Protein AF-A0A2N6CMP0-F1 (afdb_monomer_lite)

Radius of gyration: 29.11 Å; chains: 1; bounding box: 75×62×79 Å

Foldseek 3Di:
DDDDDDDDDDDDDDDDDDPPPVVVVVVVVVVVVQKFKKKKWFAFDDDDDPVLVVLQVVLCVVQVVFWPDWDFDPWDWDQDPVGIDTDDRGRGDTGMITIGIDRDPVRVVVSLVSRPGDNGIDMDTDDDDDD

Secondary structure (DSSP, 8-state):
----------PPPPP---SSSHHHHHHHHHHTTSPEEEEEEEE---PPPHHHHHHHHHHHHHTGGGEEEEEE-S-EEEEETTEEEEE-SSTTSEEEEEEEEESSHHHHHHHHTTS--SSEEEEEEPPPP--

Sequence (131 aa):
MAGAGQHKFKCAPRPQGQRGEVRRFTAIRQRDNDMKKYLLLHYGFEKPTPEIMEAWGAWFESVADKTVDQGGFSGGREISNSGTRELPWDLDCITGYNVIEAEDFDAAEKIASTNPFISSIRIYELRAAQD

pLDDT: mean 82.15, std 21.74, range [35.41, 98.31]

Structure (mmCIF, N/CA/C/O backbone):
data_AF-A0A2N6CMP0-F1
#
_entry.id   AF-A0A2N6CMP0-F1
#
loop_
_atom_site.group_PDB
_atom_site.id
_atom_site.type_symbol
_atom_site.label_atom_id
_atom_site.label_alt_id
_atom_site.label_comp_id
_atom_site.label_asym_id
_atom_site.label_entity_id
_atom_site.label_seq_id
_atom_site.pdbx_PDB_ins_code
_atom_site.Cartn_x
_atom_site.Cartn_y
_atom_site.Cartn_z
_atom_site.occupancy
_atom_site.B_iso_or_equiv
_atom_site.auth_seq_id
_atom_site.auth_comp_id
_atom_site.auth_asym_id
_atom_site.auth_atom_id
_atom_site.pdbx_PDB_model_num
ATOM 1 N N . MET A 1 1 ? -58.437 -44.883 -60.511 1.00 36.91 1 MET A N 1
ATOM 2 C CA . MET A 1 1 ? -57.332 -45.712 -61.037 1.00 36.91 1 MET A CA 1
ATOM 3 C C . MET A 1 1 ? -56.049 -45.284 -60.338 1.00 36.91 1 MET A C 1
ATOM 5 O O . MET A 1 1 ? -55.695 -44.133 -60.518 1.00 36.91 1 MET A O 1
ATOM 9 N N . ALA A 1 2 ? -55.448 -46.197 -59.557 1.00 38.50 2 ALA A N 1
ATOM 10 C CA . ALA A 1 2 ? -54.054 -46.255 -59.063 1.00 38.50 2 ALA A CA 1
ATOM 11 C C . ALA A 1 2 ? -53.457 -45.025 -58.327 1.00 38.50 2 ALA A C 1
ATOM 13 O O . ALA A 1 2 ? -53.565 -43.902 -58.781 1.00 38.50 2 ALA A O 1
ATOM 14 N N . GLY A 1 3 ? -52.746 -45.136 -57.207 1.00 35.41 3 GLY A N 1
ATOM 15 C CA . GLY A 1 3 ? -52.223 -46.285 -56.479 1.00 35.41 3 GLY A CA 1
ATOM 16 C C . GLY A 1 3 ? -51.473 -45.782 -55.237 1.00 35.41 3 GLY A C 1
ATOM 17 O O . GLY A 1 3 ? -50.945 -44.672 -55.220 1.00 35.41 3 GLY A O 1
ATOM 18 N N . ALA A 1 4 ? -51.490 -46.590 -54.181 1.00 41.50 4 ALA A N 1
ATOM 19 C CA . ALA A 1 4 ? -50.836 -46.327 -52.907 1.00 41.50 4 ALA A CA 1
ATOM 20 C C . ALA A 1 4 ? -49.301 -46.337 -53.028 1.00 41.50 4 ALA A C 1
ATOM 22 O O . ALA A 1 4 ? -48.736 -47.209 -53.684 1.00 41.50 4 ALA A O 1
ATOM 23 N N . GLY A 1 5 ? -48.633 -45.425 -52.317 1.00 39.81 5 GLY A N 1
ATOM 24 C CA . GLY A 1 5 ? -47.187 -45.446 -52.093 1.00 39.81 5 GLY A CA 1
ATOM 25 C C . GLY A 1 5 ? -46.888 -45.373 -50.600 1.00 39.81 5 GLY A C 1
ATOM 26 O O . GLY A 1 5 ? -46.914 -44.301 -50.006 1.00 39.81 5 GLY A O 1
ATOM 27 N N . GLN A 1 6 ? -46.639 -46.526 -49.981 1.00 45.78 6 GLN A N 1
ATOM 28 C CA . GLN A 1 6 ? -46.152 -46.635 -48.608 1.00 45.78 6 GLN A CA 1
ATOM 29 C C . GLN A 1 6 ? -44.655 -46.302 -48.581 1.00 45.78 6 GLN A C 1
ATOM 31 O O . GLN A 1 6 ? -43.878 -46.942 -49.289 1.00 45.78 6 GLN A O 1
ATOM 36 N N . HIS A 1 7 ? -44.222 -45.372 -47.730 1.00 39.75 7 HIS A N 1
ATOM 37 C CA . HIS A 1 7 ? -42.811 -45.229 -47.362 1.00 39.75 7 HIS A CA 1
ATOM 38 C C . HIS A 1 7 ? -42.672 -45.300 -45.845 1.00 39.75 7 HIS A C 1
ATOM 40 O O . HIS A 1 7 ? -43.107 -44.413 -45.114 1.00 39.75 7 HIS A O 1
ATOM 46 N N . LYS A 1 8 ? -42.080 -46.402 -45.377 1.00 47.56 8 LYS A N 1
ATOM 47 C CA . LYS A 1 8 ? -41.647 -46.574 -43.995 1.00 47.56 8 LYS A CA 1
ATOM 48 C C . LYS A 1 8 ? -40.120 -46.441 -43.889 1.00 47.56 8 LYS A C 1
ATOM 50 O O . LYS A 1 8 ? -39.398 -46.984 -44.720 1.00 47.56 8 LYS A O 1
ATOM 55 N N . PHE A 1 9 ? -39.711 -45.876 -42.747 1.00 38.47 9 PHE A N 1
ATOM 56 C CA . PHE A 1 9 ? -38.405 -45.941 -42.064 1.00 38.47 9 PHE A CA 1
ATOM 57 C C . PHE A 1 9 ? -37.277 -45.072 -42.663 1.00 38.47 9 PHE A C 1
ATOM 59 O O . PHE A 1 9 ? -37.124 -44.987 -43.868 1.00 38.47 9 PHE A O 1
ATOM 66 N N . LYS A 1 10 ? -36.415 -44.411 -41.879 1.00 43.78 10 LYS A N 1
ATOM 67 C CA . LYS A 1 10 ? -35.787 -44.837 -40.615 1.00 43.78 10 LYS A CA 1
ATOM 68 C C . LYS A 1 10 ? -35.477 -43.637 -39.703 1.00 43.78 10 LYS A C 1
ATOM 70 O O . LYS A 1 10 ? -35.007 -42.606 -40.170 1.00 43.78 10 LYS A O 1
ATOM 75 N N . CYS A 1 11 ? -35.668 -43.813 -38.394 1.00 38.47 11 CYS A N 1
ATOM 76 C CA . CYS A 1 11 ? -35.084 -42.949 -37.367 1.00 38.47 11 CYS A CA 1
ATOM 77 C C . CYS A 1 11 ? -33.553 -43.097 -37.420 1.00 38.47 11 CYS A C 1
ATOM 79 O O . CYS A 1 11 ? -33.047 -44.212 -37.280 1.00 38.47 11 CYS A O 1
ATOM 81 N N . ALA A 1 12 ? -32.820 -42.006 -37.636 1.00 46.47 12 ALA A N 1
ATOM 82 C CA . ALA A 1 12 ? -31.365 -42.009 -37.520 1.00 46.47 12 ALA A CA 1
ATOM 83 C C . ALA A 1 12 ? -30.951 -42.076 -36.033 1.00 46.47 12 ALA A C 1
ATOM 85 O O . ALA A 1 12 ? -31.610 -41.450 -35.195 1.00 46.47 12 ALA A O 1
ATOM 86 N N . PRO A 1 13 ? -29.883 -42.808 -35.666 1.00 50.53 13 PRO A N 1
ATOM 87 C CA . PRO A 1 13 ? -29.348 -42.760 -34.312 1.00 50.53 13 PRO A CA 1
ATOM 88 C C . PRO A 1 13 ? -28.715 -41.386 -34.036 1.00 50.53 13 PRO A C 1
ATOM 90 O O . PRO A 1 13 ? -28.086 -40.790 -34.910 1.00 50.53 13 PRO A O 1
ATOM 93 N N . ARG A 1 14 ? -28.887 -40.882 -32.806 1.00 48.12 14 ARG A N 1
ATOM 94 C CA . ARG A 1 14 ? -28.255 -39.636 -32.340 1.00 48.12 14 ARG A CA 1
ATOM 95 C C . ARG A 1 14 ? -26.725 -39.747 -32.429 1.00 48.12 14 ARG A C 1
ATOM 97 O O . ARG A 1 14 ? -26.195 -40.785 -32.028 1.00 48.12 14 ARG A O 1
ATOM 104 N N . PRO A 1 15 ? -26.004 -38.695 -32.864 1.00 44.88 15 PRO A N 1
ATOM 105 C CA . PRO A 1 15 ? -24.550 -38.700 -32.838 1.00 44.88 15 PRO A CA 1
ATOM 106 C C . PRO A 1 15 ? -24.068 -38.750 -31.388 1.00 44.88 15 PRO A C 1
ATOM 108 O O . PRO A 1 15 ? -24.350 -37.866 -30.578 1.00 44.88 15 PRO A O 1
ATOM 111 N N . GLN A 1 16 ? -23.340 -39.807 -31.062 1.00 55.62 16 GLN A N 1
ATOM 112 C CA . GLN A 1 16 ? -22.654 -39.967 -29.794 1.00 55.62 16 GLN A CA 1
ATOM 113 C C . GLN A 1 16 ? -21.264 -39.353 -29.942 1.00 55.62 16 GLN A C 1
ATOM 115 O O . GLN A 1 16 ? -20.363 -39.990 -30.476 1.00 55.62 16 GLN A O 1
ATOM 120 N N . GLY A 1 17 ? -21.086 -38.099 -29.518 1.00 53.78 17 GLY A N 1
ATOM 121 C CA . GLY A 1 17 ? -19.777 -37.470 -29.689 1.00 53.78 17 GLY A CA 1
ATOM 122 C C . GLY A 1 17 ? -19.663 -36.005 -29.305 1.00 53.78 17 GLY A C 1
ATOM 123 O O . GLY A 1 17 ? -19.280 -35.211 -30.145 1.00 53.78 17 GLY A O 1
ATOM 124 N N . GLN A 1 18 ? -19.907 -35.649 -28.042 1.00 53.75 18 GLN A N 1
ATOM 125 C CA . GLN A 1 18 ? -19.344 -34.428 -27.446 1.00 53.75 18 GLN A CA 1
ATOM 126 C C . GLN A 1 18 ? -19.002 -34.701 -25.979 1.00 53.75 18 GLN A C 1
ATOM 128 O O . GLN A 1 18 ? -19.773 -34.421 -25.069 1.00 53.75 18 GLN A O 1
ATOM 133 N N . ARG A 1 19 ? -17.853 -35.340 -25.733 1.00 51.19 19 ARG A N 1
ATOM 134 C CA . ARG A 1 19 ? -17.335 -35.562 -24.366 1.00 51.19 19 ARG A CA 1
ATOM 135 C C . ARG A 1 19 ? -15.916 -35.018 -24.150 1.00 51.19 19 ARG A C 1
ATOM 137 O O . ARG A 1 19 ? -15.347 -35.226 -23.085 1.00 51.19 19 ARG A O 1
ATOM 144 N N . GLY A 1 20 ? -15.361 -34.316 -25.144 1.00 49.75 20 GLY A N 1
ATOM 145 C CA . GLY A 1 20 ? -14.014 -33.731 -25.096 1.00 49.75 20 GLY A CA 1
ATOM 146 C C . GLY A 1 20 ? -13.971 -32.205 -24.965 1.00 49.75 20 GLY A C 1
ATOM 147 O O . GLY A 1 20 ? -13.013 -31.672 -24.417 1.00 49.75 20 GLY A O 1
ATOM 148 N N . GLU A 1 21 ? -15.004 -31.492 -25.415 1.00 47.84 21 GLU A N 1
ATOM 149 C CA . GLU A 1 21 ? -14.960 -30.026 -25.543 1.00 47.84 21 GLU A CA 1
ATOM 150 C C . GLU A 1 21 ? -15.317 -29.296 -24.238 1.00 47.84 21 GLU A C 1
ATOM 152 O O . GLU A 1 21 ? -14.735 -28.263 -23.912 1.00 47.84 21 GLU A O 1
ATOM 157 N N . VAL A 1 22 ? -16.171 -29.908 -23.409 1.00 50.25 22 VAL A N 1
ATOM 158 C CA . VAL A 1 22 ? -16.574 -29.358 -22.104 1.00 50.25 22 VAL A CA 1
ATOM 159 C C . VAL A 1 22 ? -15.374 -29.215 -21.162 1.00 50.25 22 VAL A C 1
ATOM 161 O O . VAL A 1 22 ? -15.249 -28.195 -20.495 1.00 50.25 22 VAL A O 1
ATOM 164 N N . ARG A 1 23 ? -14.444 -30.184 -21.170 1.00 50.69 23 ARG A N 1
ATOM 165 C CA . ARG A 1 23 ? -13.250 -30.186 -20.301 1.00 50.69 23 ARG A CA 1
ATOM 166 C C . ARG A 1 23 ? -12.262 -29.065 -20.625 1.00 50.69 23 ARG A C 1
ATOM 168 O O . ARG A 1 23 ? -11.519 -28.636 -19.749 1.00 50.69 23 ARG A O 1
ATOM 175 N N . ARG A 1 24 ? -12.246 -28.591 -21.875 1.00 48.19 24 ARG A N 1
ATOM 176 C CA . ARG A 1 24 ? -11.331 -27.530 -22.311 1.00 48.19 24 ARG A CA 1
ATOM 177 C C . ARG A 1 24 ? -11.836 -26.152 -21.885 1.00 48.19 24 ARG A C 1
ATOM 179 O O . ARG A 1 24 ? -11.037 -25.330 -21.459 1.00 48.19 24 ARG A O 1
ATOM 186 N N . PHE A 1 25 ? -13.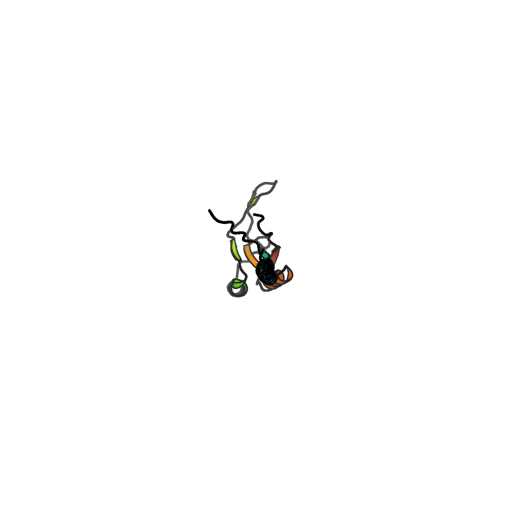152 -25.935 -21.907 1.00 47.25 25 PHE A N 1
ATOM 187 C CA . PHE A 1 25 ? -13.763 -24.691 -21.430 1.00 47.25 25 PHE A CA 1
ATOM 188 C C . PHE A 1 25 ? -13.727 -24.537 -19.905 1.00 47.25 25 PHE A C 1
ATOM 190 O O . PHE A 1 25 ? -13.549 -23.419 -19.425 1.00 47.25 25 PHE A O 1
ATOM 197 N N . THR A 1 26 ? -13.846 -25.628 -19.136 1.00 46.56 26 THR A N 1
ATOM 198 C CA . THR A 1 26 ? -13.737 -25.557 -17.665 1.00 46.56 26 THR A CA 1
ATOM 199 C C . THR A 1 26 ? -12.323 -25.176 -17.231 1.00 46.56 26 THR A C 1
ATOM 201 O O . THR A 1 26 ? -12.167 -24.262 -16.438 1.00 46.56 26 THR A O 1
ATOM 204 N N . ALA A 1 27 ? -11.288 -25.782 -17.823 1.00 48.94 27 ALA A N 1
ATOM 205 C CA . ALA A 1 27 ? -9.889 -25.502 -17.478 1.00 48.94 27 ALA A CA 1
ATOM 206 C C . ALA A 1 27 ? -9.386 -24.110 -17.916 1.00 48.94 27 ALA A C 1
ATOM 208 O O . ALA A 1 27 ? -8.407 -23.606 -17.371 1.00 48.94 27 ALA A O 1
ATOM 209 N N . ILE A 1 28 ? -10.018 -23.483 -18.916 1.00 52.38 28 ILE A N 1
ATOM 210 C CA . ILE A 1 28 ? -9.714 -22.091 -19.288 1.00 52.38 28 ILE A CA 1
ATOM 211 C C . ILE A 1 28 ? -10.376 -21.132 -18.292 1.00 52.38 28 ILE A C 1
ATOM 213 O O . ILE A 1 28 ? -9.701 -20.245 -17.795 1.00 52.38 28 ILE A O 1
ATOM 217 N N . ARG A 1 29 ? -11.637 -21.378 -17.904 1.00 47.25 29 ARG A N 1
ATOM 218 C CA . ARG A 1 29 ? -12.304 -20.603 -16.842 1.00 47.25 29 ARG A CA 1
ATOM 219 C C . ARG A 1 29 ? -11.697 -20.791 -15.450 1.00 47.25 29 ARG A C 1
ATOM 221 O O . ARG A 1 29 ? -11.853 -19.909 -14.621 1.00 47.25 29 ARG A O 1
ATOM 228 N N . GLN A 1 30 ? -11.050 -21.925 -15.181 1.00 47.69 30 GLN A N 1
ATOM 229 C CA . GLN A 1 30 ? -10.386 -22.174 -13.900 1.00 47.69 30 GLN A CA 1
ATOM 230 C C . GLN A 1 30 ? -9.158 -21.266 -13.720 1.00 47.69 30 GLN A C 1
ATOM 232 O O . GLN A 1 30 ? -8.974 -20.717 -12.647 1.00 47.69 30 GLN A O 1
ATOM 237 N N . ARG A 1 31 ? -8.377 -21.046 -14.790 1.00 47.62 31 ARG A N 1
ATOM 238 C CA . ARG A 1 31 ? -7.139 -20.247 -14.747 1.00 47.62 31 ARG A CA 1
ATOM 239 C C . ARG A 1 31 ? -7.372 -18.757 -14.492 1.00 47.62 31 ARG A C 1
ATOM 241 O O . ARG A 1 31 ? -6.558 -18.137 -13.825 1.00 47.62 31 ARG A O 1
ATOM 248 N N . ASP A 1 32 ? -8.492 -18.210 -14.958 1.00 51.19 32 ASP A N 1
ATOM 249 C CA . ASP A 1 32 ? -8.871 -16.816 -14.674 1.00 51.19 32 ASP A CA 1
ATOM 250 C C . ASP A 1 32 ? -9.468 -16.646 -13.261 1.00 51.19 32 ASP A C 1
ATOM 252 O O . ASP A 1 32 ? -9.695 -15.527 -12.815 1.00 51.19 32 ASP A O 1
ATOM 256 N N . ASN A 1 33 ? -9.732 -17.752 -12.554 1.00 56.91 33 ASN A N 1
ATOM 257 C CA . ASN A 1 33 ? -10.322 -17.773 -11.215 1.00 56.91 33 ASN A CA 1
ATOM 258 C C . ASN A 1 33 ? -9.298 -18.122 -10.113 1.00 56.91 33 ASN A C 1
ATOM 260 O O . ASN A 1 33 ? -9.676 -18.191 -8.945 1.00 56.91 33 ASN A O 1
ATOM 264 N N . ASP A 1 34 ? -8.032 -18.354 -10.483 1.00 72.75 34 ASP A N 1
ATOM 265 C CA . ASP A 1 34 ? -6.937 -18.659 -9.550 1.00 72.75 34 ASP A CA 1
ATOM 266 C C . ASP A 1 34 ? -6.185 -17.392 -9.095 1.00 72.75 34 ASP A C 1
ATOM 268 O O . ASP A 1 34 ? -5.563 -17.399 -8.038 1.00 72.75 34 ASP A O 1
ATOM 272 N N . MET A 1 35 ? -6.269 -16.284 -9.846 1.00 89.44 35 MET A N 1
ATOM 273 C CA . MET A 1 35 ? -5.648 -15.012 -9.461 1.00 89.44 35 MET A CA 1
ATOM 274 C C . MET A 1 35 ? -6.619 -14.162 -8.646 1.00 89.44 35 MET A C 1
ATOM 276 O O . MET A 1 35 ? -7.676 -13.738 -9.118 1.00 89.44 35 MET A O 1
ATOM 280 N N . LYS A 1 36 ? -6.238 -13.889 -7.405 1.00 94.19 36 LYS A N 1
ATOM 281 C CA . LYS A 1 36 ? -6.976 -13.044 -6.472 1.00 94.19 36 LYS A CA 1
ATOM 282 C C . LYS A 1 36 ? -6.385 -11.646 -6.449 1.00 94.19 36 LYS A C 1
ATOM 284 O O . LYS A 1 36 ? -5.205 -11.449 -6.730 1.00 94.19 36 LYS A O 1
ATOM 289 N N . LYS A 1 37 ? -7.203 -10.668 -6.062 1.00 96.44 37 LYS A N 1
ATOM 290 C CA . LYS A 1 37 ? -6.759 -9.282 -5.899 1.00 96.44 37 LYS A CA 1
ATOM 291 C C . LYS A 1 37 ? -6.427 -9.002 -4.445 1.00 96.44 37 LYS A C 1
ATOM 293 O O . LYS A 1 37 ? -7.236 -9.284 -3.563 1.00 96.44 37 LYS A O 1
ATOM 298 N N . TYR A 1 38 ? -5.276 -8.393 -4.210 1.00 97.81 38 TYR A N 1
ATOM 299 C CA . TYR A 1 38 ? -4.814 -7.993 -2.889 1.00 97.81 38 TYR A CA 1
ATOM 300 C C . TYR A 1 38 ? -4.538 -6.497 -2.854 1.00 97.81 38 TYR A C 1
ATOM 302 O O . TYR A 1 38 ? -3.900 -5.955 -3.751 1.00 97.81 38 TYR A O 1
ATOM 310 N N . LEU A 1 39 ? -5.012 -5.833 -1.805 1.00 98.25 39 LEU A N 1
ATOM 311 C CA . LEU A 1 39 ? -4.695 -4.449 -1.493 1.00 98.25 39 LEU A CA 1
ATOM 312 C C . LEU A 1 39 ? -3.488 -4.408 -0.558 1.00 98.25 39 LEU A C 1
ATOM 314 O O . LEU A 1 39 ? -3.548 -4.909 0.564 1.00 98.25 39 LEU A O 1
ATOM 318 N N . LEU A 1 40 ? -2.428 -3.764 -1.021 1.00 98.31 40 LEU A N 1
ATOM 319 C CA . LEU A 1 40 ? -1.248 -3.385 -0.262 1.00 98.31 40 LEU A CA 1
ATOM 320 C C . LEU A 1 40 ? -1.448 -1.938 0.191 1.00 98.31 40 LEU A C 1
ATOM 322 O O . LEU A 1 40 ? -1.483 -1.036 -0.642 1.00 98.31 40 LEU A O 1
ATOM 326 N N . LEU A 1 41 ? -1.609 -1.713 1.493 1.00 98.06 41 LEU A N 1
ATOM 327 C CA . LEU A 1 41 ? -1.668 -0.375 2.081 1.00 98.06 41 LEU A CA 1
ATOM 328 C C . LEU A 1 41 ? -0.315 -0.012 2.677 1.00 98.06 41 LEU A C 1
ATOM 330 O O . LEU A 1 41 ? 0.170 -0.700 3.579 1.00 98.06 41 LEU A O 1
ATOM 334 N N . HIS A 1 42 ? 0.247 1.096 2.205 1.00 96.69 42 HIS A N 1
ATOM 335 C CA . HIS A 1 42 ? 1.536 1.607 2.660 1.00 96.69 42 HIS A CA 1
ATOM 336 C C . HIS A 1 42 ? 1.348 2.417 3.934 1.00 96.69 42 HIS A C 1
ATOM 338 O O . HIS A 1 42 ? 0.616 3.409 3.936 1.00 96.69 42 HIS A O 1
ATOM 344 N N . TYR A 1 43 ? 1.975 1.967 5.019 1.00 96.69 43 TYR A N 1
ATOM 345 C CA . TYR A 1 43 ? 1.805 2.539 6.348 1.00 96.69 43 TYR A CA 1
ATOM 346 C C . TYR A 1 43 ? 3.107 3.154 6.860 1.00 96.69 43 TYR A C 1
ATOM 348 O O . TYR A 1 43 ? 4.171 2.525 6.827 1.00 96.69 43 TYR A O 1
ATOM 356 N N . GLY A 1 44 ? 2.972 4.367 7.382 1.00 94.75 44 GLY A N 1
ATOM 357 C CA . GLY A 1 44 ? 4.045 5.194 7.899 1.00 94.75 44 GLY A CA 1
ATOM 358 C C . GLY A 1 44 ? 4.625 6.136 6.855 1.00 94.75 44 GLY A C 1
ATOM 359 O O . GLY A 1 44 ? 4.813 5.783 5.687 1.00 94.75 44 GLY A O 1
ATOM 360 N N . PHE A 1 45 ? 4.924 7.351 7.302 1.00 94.31 45 PHE A N 1
ATOM 361 C CA . PHE A 1 45 ? 5.564 8.376 6.499 1.00 94.31 45 PHE A CA 1
ATOM 362 C C . PHE A 1 45 ? 6.798 8.928 7.196 1.00 94.31 45 PHE A C 1
ATOM 364 O O . PHE A 1 45 ? 6.748 9.415 8.324 1.00 94.31 45 PHE A O 1
ATOM 371 N N . GLU A 1 46 ? 7.887 8.937 6.442 1.00 91.81 46 GLU A N 1
ATOM 372 C CA . GLU A 1 46 ? 9.050 9.772 6.682 1.00 91.81 46 GLU A CA 1
ATOM 373 C C . GLU A 1 46 ? 9.357 10.518 5.388 1.00 91.81 46 GLU A C 1
ATOM 375 O O . GLU A 1 46 ? 9.037 10.049 4.293 1.00 91.81 46 GLU A O 1
ATOM 380 N N . LYS A 1 47 ? 9.972 11.699 5.499 1.00 89.94 47 LYS A N 1
ATOM 381 C CA . LYS A 1 47 ? 10.358 12.468 4.315 1.00 89.94 47 LYS A CA 1
ATOM 382 C C . LYS A 1 47 ? 11.328 11.622 3.470 1.00 89.94 47 LYS A C 1
ATOM 384 O O . LYS A 1 47 ? 12.429 11.356 3.953 1.00 89.94 47 LYS A O 1
ATOM 389 N N . PRO A 1 48 ? 10.977 11.253 2.223 1.00 86.06 48 PRO A N 1
ATOM 390 C CA . PRO A 1 48 ? 11.815 10.366 1.426 1.00 86.06 48 PRO A CA 1
ATOM 391 C C . PRO A 1 48 ? 13.173 11.001 1.119 1.00 86.06 48 PRO A C 1
ATOM 393 O O . PRO A 1 48 ? 13.248 12.181 0.753 1.00 86.06 48 PRO A O 1
ATOM 396 N N . THR A 1 49 ? 14.240 10.212 1.228 1.00 93.50 49 THR A N 1
ATOM 397 C CA . THR A 1 49 ? 15.540 10.549 0.635 1.00 93.50 49 THR A CA 1
ATOM 398 C C . THR A 1 49 ? 15.558 10.137 -0.845 1.00 93.50 49 THR A C 1
ATOM 400 O O . THR A 1 49 ? 14.710 9.343 -1.266 1.00 93.50 49 THR A O 1
ATOM 403 N N . PRO A 1 50 ? 16.493 10.652 -1.664 1.00 94.62 50 PRO A N 1
ATOM 404 C CA . PRO A 1 50 ? 16.647 10.208 -3.050 1.00 94.62 50 PRO A CA 1
ATOM 405 C C . PRO A 1 50 ? 16.806 8.690 -3.195 1.00 94.62 50 PRO A C 1
ATOM 407 O O . PRO A 1 50 ? 16.194 8.105 -4.081 1.00 94.62 50 PRO A O 1
ATOM 410 N N . GLU A 1 51 ? 17.544 8.049 -2.289 1.00 94.25 51 GLU A N 1
ATOM 411 C CA . GLU A 1 51 ? 17.773 6.600 -2.294 1.00 94.25 51 GLU A CA 1
ATOM 412 C C . GLU A 1 51 ? 16.478 5.821 -2.030 1.00 94.25 51 GLU A C 1
ATOM 414 O O . GLU A 1 51 ? 16.211 4.814 -2.683 1.00 94.25 51 GLU A O 1
ATOM 419 N N . ILE A 1 52 ? 15.639 6.308 -1.107 1.00 91.25 52 ILE A N 1
ATOM 420 C CA . ILE A 1 52 ? 14.317 5.722 -0.854 1.00 91.25 52 ILE A CA 1
ATOM 421 C C . ILE A 1 52 ? 13.453 5.864 -2.111 1.00 91.25 52 ILE A C 1
ATOM 423 O O . ILE A 1 52 ? 12.859 4.885 -2.552 1.00 91.25 52 ILE A O 1
ATOM 427 N N . MET A 1 53 ? 13.413 7.048 -2.730 1.00 91.56 53 MET A N 1
ATOM 428 C CA . MET A 1 53 ? 12.626 7.260 -3.953 1.00 91.56 53 MET A CA 1
ATOM 429 C C . MET A 1 53 ? 13.076 6.359 -5.111 1.00 91.56 53 MET A C 1
ATOM 431 O O . MET A 1 53 ? 12.230 5.849 -5.841 1.00 91.56 53 MET A O 1
ATOM 435 N N . GLU A 1 54 ? 14.383 6.137 -5.264 1.00 95.69 54 GLU A N 1
ATOM 436 C CA . GLU A 1 54 ? 14.934 5.226 -6.272 1.00 95.69 54 GLU A CA 1
ATOM 437 C C . GLU A 1 54 ? 14.527 3.773 -6.003 1.00 95.69 54 GLU A C 1
ATOM 439 O O . GLU A 1 54 ? 14.019 3.103 -6.903 1.00 95.69 54 GLU A O 1
ATOM 444 N N . ALA A 1 55 ? 14.672 3.301 -4.760 1.00 95.56 55 ALA A N 1
ATOM 445 C CA . ALA A 1 55 ? 14.259 1.953 -4.374 1.00 95.56 55 ALA A CA 1
ATOM 446 C C . ALA A 1 55 ? 12.755 1.730 -4.608 1.00 95.56 55 ALA A C 1
ATOM 448 O O . ALA A 1 55 ? 12.348 0.672 -5.091 1.00 95.56 55 ALA A O 1
ATOM 449 N N . TRP A 1 56 ? 11.928 2.736 -4.308 1.00 94.25 56 TRP A N 1
ATOM 450 C CA . TRP A 1 56 ? 10.495 2.714 -4.598 1.00 94.25 56 TRP A CA 1
ATOM 451 C C . TRP A 1 56 ? 10.213 2.641 -6.098 1.00 94.25 56 TRP A C 1
ATOM 453 O O . TRP A 1 56 ? 9.399 1.821 -6.519 1.00 94.25 56 TRP A O 1
ATOM 463 N N . GLY A 1 57 ? 10.903 3.451 -6.906 1.00 94.38 57 GLY A N 1
ATOM 464 C CA . GLY A 1 57 ? 10.799 3.415 -8.367 1.00 94.38 57 GLY A CA 1
ATOM 465 C C . GLY A 1 57 ? 11.116 2.031 -8.935 1.00 94.38 57 GLY A C 1
ATOM 466 O O . GLY A 1 57 ? 10.302 1.461 -9.660 1.00 94.38 57 GLY A O 1
ATOM 467 N N . ALA A 1 58 ? 12.243 1.448 -8.521 1.00 97.00 58 ALA A N 1
ATOM 468 C CA . ALA A 1 58 ? 12.644 0.103 -8.928 1.00 97.00 58 ALA A CA 1
ATOM 469 C C . ALA A 1 58 ? 11.632 -0.968 -8.488 1.00 97.00 58 ALA A C 1
ATOM 471 O O . ALA A 1 58 ? 11.337 -1.902 -9.238 1.00 97.00 58 ALA A O 1
ATOM 472 N N . TRP A 1 59 ? 11.062 -0.832 -7.287 1.00 97.31 59 TRP A N 1
ATOM 473 C CA . TRP A 1 59 ? 10.027 -1.748 -6.824 1.00 97.31 59 TRP A CA 1
ATOM 474 C C . TRP A 1 59 ? 8.765 -1.659 -7.686 1.00 97.31 59 TRP A C 1
ATOM 476 O O . TRP A 1 59 ? 8.291 -2.703 -8.135 1.00 97.31 59 TRP A O 1
ATOM 486 N N . PHE A 1 60 ? 8.268 -0.451 -7.986 1.00 95.38 60 PHE A N 1
ATOM 487 C CA . PHE A 1 60 ? 7.099 -0.262 -8.855 1.00 95.38 60 PHE A CA 1
ATOM 488 C C . PHE A 1 60 ? 7.297 -0.899 -10.231 1.00 95.38 60 PHE A C 1
ATOM 490 O O . PHE A 1 60 ? 6.391 -1.562 -10.732 1.00 95.38 60 PHE A O 1
ATOM 497 N N . GLU A 1 61 ? 8.484 -0.756 -10.821 1.00 96.25 61 GLU A N 1
ATOM 498 C CA . GLU A 1 61 ? 8.825 -1.419 -12.082 1.00 96.25 61 GLU A CA 1
ATOM 499 C C . GLU A 1 61 ? 8.808 -2.949 -11.949 1.00 96.25 61 GLU A C 1
ATOM 501 O O . GLU A 1 61 ? 8.268 -3.639 -12.814 1.00 96.25 61 GLU A O 1
ATOM 506 N N . SER A 1 62 ? 9.340 -3.489 -10.847 1.00 96.69 62 SER A N 1
ATOM 507 C CA . SER A 1 62 ? 9.421 -4.938 -10.613 1.00 96.69 62 SER A CA 1
ATOM 508 C C . SER A 1 62 ? 8.066 -5.629 -10.413 1.00 96.69 62 SER A C 1
ATOM 510 O O . SER A 1 62 ? 7.960 -6.834 -10.647 1.00 96.69 62 SER A O 1
ATOM 512 N N . VAL A 1 63 ? 7.039 -4.884 -9.986 1.00 96.75 63 VAL A N 1
ATOM 513 C CA . VAL A 1 63 ? 5.683 -5.403 -9.718 1.00 96.75 63 VAL A CA 1
ATOM 514 C C . VAL A 1 63 ? 4.635 -4.906 -10.719 1.00 96.75 63 VAL A C 1
ATOM 516 O O . VAL A 1 63 ? 3.444 -5.189 -10.562 1.00 96.75 63 VAL A O 1
ATOM 519 N N . ALA A 1 64 ? 5.052 -4.171 -11.754 1.00 95.94 64 ALA A N 1
ATOM 520 C CA . ALA A 1 64 ? 4.152 -3.543 -12.718 1.00 95.94 64 ALA A CA 1
ATOM 521 C C . ALA A 1 64 ? 3.256 -4.556 -13.450 1.00 95.94 64 ALA A C 1
ATOM 523 O O . ALA A 1 64 ? 2.090 -4.273 -13.702 1.00 95.94 64 ALA A O 1
ATOM 524 N N . ASP A 1 65 ? 3.770 -5.755 -13.740 1.00 96.25 65 ASP A N 1
ATOM 525 C CA . ASP A 1 65 ? 3.032 -6.819 -14.431 1.00 96.25 65 ASP A CA 1
ATOM 526 C C . ASP A 1 65 ? 1.916 -7.451 -13.582 1.00 96.25 65 ASP A C 1
ATOM 528 O O . ASP A 1 65 ? 1.032 -8.107 -14.125 1.00 96.25 65 ASP A O 1
ATOM 532 N N . LYS A 1 66 ? 1.957 -7.249 -12.261 1.00 96.38 66 LYS A N 1
ATOM 533 C CA . LYS A 1 66 ? 0.974 -7.767 -11.293 1.00 96.38 66 LYS A CA 1
ATOM 534 C C . LYS A 1 66 ? 0.069 -6.674 -10.752 1.00 96.38 66 LYS A C 1
ATOM 536 O O . LYS A 1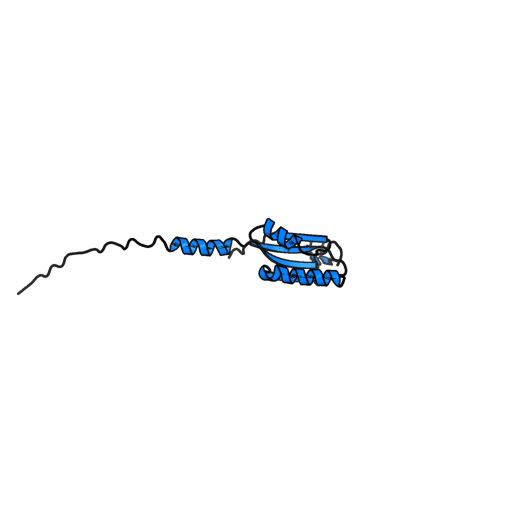 66 ? -0.877 -6.977 -10.036 1.00 96.38 66 LYS A O 1
ATOM 541 N N . THR A 1 67 ? 0.370 -5.411 -11.036 1.00 96.56 67 THR A N 1
ATOM 542 C CA . THR A 1 67 ? -0.369 -4.272 -10.494 1.00 96.56 67 THR A CA 1
ATOM 543 C C . THR A 1 67 ? -1.608 -4.006 -11.339 1.00 96.56 67 THR A C 1
ATOM 545 O O . THR A 1 67 ? -1.520 -3.736 -12.533 1.00 96.56 67 THR A O 1
ATOM 548 N N . VAL A 1 68 ? -2.770 -4.056 -10.695 1.00 96.75 68 VAL A N 1
ATOM 549 C CA . VAL A 1 68 ? -4.075 -3.729 -11.284 1.00 96.75 68 VAL A CA 1
ATOM 550 C C . VAL A 1 68 ? -4.353 -2.234 -11.181 1.00 96.75 68 VAL A C 1
ATOM 552 O O . VAL A 1 68 ? -4.874 -1.635 -12.117 1.00 96.75 68 VAL A O 1
ATOM 555 N N . ASP A 1 69 ? -4.031 -1.645 -10.030 1.00 97.25 69 ASP A N 1
ATOM 556 C CA . ASP A 1 69 ? -4.261 -0.233 -9.725 1.00 97.25 69 ASP A CA 1
ATOM 557 C C . ASP A 1 69 ? -3.276 0.238 -8.650 1.00 97.25 69 ASP A C 1
ATOM 559 O O . ASP A 1 69 ? -2.783 -0.567 -7.857 1.00 97.25 69 ASP A O 1
ATOM 563 N N . GLN A 1 70 ? -2.976 1.531 -8.606 1.00 96.50 70 GLN A N 1
ATOM 564 C CA . GLN A 1 70 ? -2.125 2.118 -7.574 1.00 96.50 70 GLN A CA 1
ATOM 565 C C . GLN A 1 70 ? -2.346 3.623 -7.438 1.00 96.50 70 GLN A C 1
ATOM 567 O O . GLN A 1 70 ? -2.652 4.319 -8.407 1.00 96.50 70 GLN A O 1
ATOM 572 N N . GLY A 1 71 ? -2.108 4.150 -6.239 1.00 96.38 71 GLY A N 1
ATOM 573 C CA . GLY A 1 71 ? -2.211 5.583 -5.994 1.00 96.38 71 GLY A CA 1
ATOM 574 C C . GLY A 1 71 ? -1.512 6.040 -4.722 1.00 96.38 71 GLY A C 1
ATOM 575 O O . GLY A 1 71 ? -1.555 5.369 -3.692 1.00 96.38 71 GLY A O 1
ATOM 576 N N . GLY A 1 72 ? -0.899 7.221 -4.799 1.00 95.19 72 GLY A N 1
ATOM 577 C CA . GLY A 1 72 ? -0.407 7.962 -3.640 1.00 95.19 72 GLY A CA 1
ATOM 578 C C . GLY A 1 72 ? -1.473 8.912 -3.102 1.00 95.19 72 GLY A C 1
ATOM 579 O O . GLY A 1 72 ? -2.259 9.480 -3.864 1.00 95.19 72 GLY A O 1
ATOM 580 N N . PHE A 1 73 ? -1.502 9.097 -1.788 1.00 95.69 73 PHE A N 1
ATOM 581 C CA . PHE A 1 73 ? -2.407 10.032 -1.130 1.00 95.69 73 PHE A CA 1
ATOM 582 C C . PHE A 1 73 ? -1.718 11.374 -0.879 1.00 95.69 73 PHE A C 1
ATOM 584 O O . PHE A 1 73 ? -0.507 11.446 -0.700 1.00 95.69 73 PHE A O 1
ATOM 591 N N . SER A 1 74 ? -2.495 12.459 -0.866 1.00 94.00 74 SER A N 1
ATOM 592 C CA . SER A 1 74 ? -2.004 13.817 -0.571 1.00 94.00 74 SER A CA 1
ATOM 593 C C . SER A 1 74 ? -2.469 14.350 0.792 1.00 94.00 74 SER A C 1
ATOM 595 O O . SER A 1 74 ? -2.014 15.399 1.242 1.00 94.00 74 SER A O 1
ATOM 597 N N . GLY A 1 75 ? -3.373 13.632 1.457 1.00 93.62 75 GLY A N 1
ATOM 598 C CA . GLY A 1 75 ? -3.922 13.944 2.774 1.00 93.62 75 GLY A CA 1
ATOM 599 C C . GLY A 1 75 ? -5.132 13.059 3.070 1.00 93.62 75 GLY A C 1
ATOM 600 O O . GLY A 1 75 ? -5.588 12.317 2.198 1.00 93.62 75 GLY A O 1
ATOM 601 N N . GLY A 1 76 ? -5.670 13.139 4.285 1.00 93.69 76 GLY A N 1
ATOM 602 C CA . GLY A 1 76 ? -6.806 12.312 4.677 1.00 93.69 76 GLY A CA 1
ATOM 603 C C . GLY A 1 76 ? -7.555 12.852 5.886 1.00 93.69 76 GLY A C 1
ATOM 604 O O . GLY A 1 76 ? -7.029 13.636 6.671 1.00 93.69 76 GLY A O 1
ATOM 605 N N . ARG A 1 77 ? -8.799 12.399 6.038 1.00 96.69 77 ARG A N 1
ATOM 606 C CA . ARG A 1 77 ? -9.649 12.671 7.198 1.00 96.69 77 ARG A CA 1
ATOM 607 C C . ARG A 1 77 ? -10.252 11.374 7.693 1.00 96.69 77 ARG A C 1
ATOM 609 O O . ARG A 1 77 ? -10.687 10.549 6.893 1.00 96.69 77 ARG A O 1
ATOM 616 N N . GLU A 1 78 ? -10.330 11.235 9.005 1.00 95.88 78 GLU A N 1
ATOM 617 C CA . GLU A 1 78 ? -11.091 10.172 9.646 1.00 95.88 78 GLU A CA 1
ATOM 618 C C . GLU A 1 78 ? -12.428 10.734 10.121 1.00 95.88 78 GLU A C 1
ATOM 620 O O . GLU A 1 78 ? -12.484 11.790 10.755 1.00 95.88 78 GLU A O 1
ATOM 625 N N . ILE A 1 79 ? -13.505 10.015 9.811 1.00 97.94 79 ILE A N 1
ATOM 626 C CA . ILE A 1 79 ? -14.857 10.299 10.285 1.00 97.94 79 ILE A CA 1
ATOM 627 C C . ILE A 1 79 ? -15.258 9.156 11.214 1.00 97.94 79 ILE A C 1
ATOM 629 O O . ILE A 1 79 ? -15.219 7.992 10.821 1.00 97.94 79 ILE A O 1
ATOM 633 N N . SER A 1 80 ? -15.661 9.486 12.437 1.00 97.19 80 SER A N 1
ATOM 634 C CA . SER A 1 80 ? -16.100 8.524 13.447 1.00 97.19 80 SER A CA 1
ATOM 635 C C . SER A 1 80 ? -17.294 9.061 14.242 1.00 97.19 80 SER A C 1
ATOM 637 O O . SER A 1 80 ? -17.746 10.191 14.045 1.00 97.19 80 SER A O 1
ATOM 639 N N . ASN A 1 81 ? -17.805 8.265 15.186 1.00 97.69 81 ASN A N 1
ATOM 640 C CA . ASN A 1 81 ? -18.874 8.693 16.093 1.00 97.69 81 ASN A CA 1
ATOM 641 C C . ASN A 1 81 ? -18.505 9.922 16.943 1.00 97.69 81 ASN A C 1
ATOM 643 O O . ASN A 1 81 ? -19.407 10.606 17.420 1.00 97.69 81 ASN A O 1
ATOM 647 N N . SER A 1 82 ? -17.213 10.212 17.141 1.00 95.94 82 SER A N 1
ATOM 648 C CA . SER A 1 82 ? -16.744 11.385 17.890 1.00 95.94 82 SER A CA 1
ATOM 649 C C . SER A 1 82 ? -16.540 12.629 17.018 1.00 95.94 82 SER A C 1
ATOM 651 O O . SER A 1 82 ? -16.143 13.669 17.539 1.00 95.94 82 SER A O 1
ATOM 653 N N . GLY A 1 83 ? -16.798 12.545 15.709 1.00 97.50 83 GLY A N 1
ATOM 654 C CA . GLY A 1 83 ? -16.656 13.653 14.765 1.00 97.50 83 GLY A CA 1
ATOM 655 C C . GLY A 1 83 ? -15.639 13.374 13.660 1.00 97.50 83 GLY A C 1
ATOM 656 O O . GLY A 1 83 ? -15.366 12.229 13.310 1.00 97.50 83 GLY A O 1
ATOM 657 N N . THR A 1 84 ? -15.106 14.441 13.068 1.00 98.12 84 THR A N 1
ATOM 658 C CA . THR A 1 84 ? -14.104 14.373 11.995 1.00 98.12 84 THR A CA 1
ATOM 659 C C . THR A 1 84 ? -12.769 14.905 12.493 1.00 98.12 84 THR A C 1
ATOM 661 O O . THR A 1 84 ? -12.733 15.961 13.124 1.00 98.12 84 THR A O 1
ATOM 664 N N . ARG A 1 85 ? -11.676 14.209 12.174 1.00 96.31 85 ARG A N 1
ATOM 665 C CA . ARG A 1 85 ? -10.307 14.682 12.422 1.00 96.31 85 ARG A CA 1
ATOM 666 C C . ARG A 1 85 ? -9.457 14.592 11.160 1.00 96.31 85 ARG A C 1
ATOM 668 O O . ARG A 1 85 ? -9.667 13.714 10.325 1.00 96.31 85 ARG A O 1
ATOM 675 N N . GLU A 1 86 ? -8.485 15.486 11.047 1.00 96.38 86 GLU A N 1
ATOM 676 C CA . GLU A 1 86 ? -7.439 15.390 10.027 1.00 96.38 86 GLU A CA 1
ATOM 677 C C . GLU A 1 86 ? -6.484 14.237 10.365 1.00 96.38 86 GLU A C 1
ATOM 679 O O . GLU A 1 86 ? -6.199 13.970 11.540 1.00 96.38 86 GLU A O 1
ATOM 684 N N . LEU A 1 87 ? -6.000 13.553 9.332 1.00 95.25 87 LEU A N 1
ATOM 685 C CA . LEU A 1 87 ? -4.956 12.543 9.447 1.00 95.25 87 LEU A CA 1
ATOM 686 C C . LEU A 1 87 ? -3.598 13.212 9.185 1.00 95.25 87 LEU A C 1
ATOM 688 O O . LEU A 1 87 ? -3.374 13.695 8.072 1.00 95.25 87 LEU A O 1
ATOM 692 N N . PRO A 1 88 ? -2.711 13.293 10.192 1.00 94.88 88 PRO A N 1
ATOM 693 C CA . PRO A 1 88 ? -1.372 13.842 10.007 1.00 94.88 88 PRO A CA 1
ATOM 694 C C . PRO A 1 88 ? -0.506 12.928 9.129 1.00 94.88 88 PRO A C 1
ATOM 696 O O . PRO A 1 88 ? -0.775 11.740 8.986 1.00 94.88 88 PRO A O 1
ATOM 699 N N . TRP A 1 89 ? 0.557 13.502 8.565 1.00 93.62 89 TRP A N 1
ATOM 700 C CA . TRP A 1 89 ? 1.612 12.775 7.856 1.00 93.62 89 TRP A CA 1
ATOM 701 C C . TRP A 1 89 ? 2.711 12.359 8.839 1.00 93.62 89 TRP A C 1
ATOM 703 O O . TRP A 1 89 ? 3.718 13.054 8.983 1.00 93.62 89 TRP A O 1
ATOM 713 N N . ASP A 1 90 ? 2.489 11.257 9.548 1.00 94.19 90 ASP A N 1
ATOM 714 C CA . ASP A 1 90 ? 3.407 10.691 10.539 1.00 94.19 90 ASP A CA 1
ATOM 715 C C . ASP A 1 90 ? 3.596 9.173 10.344 1.00 94.19 90 ASP A C 1
ATOM 717 O O . ASP A 1 90 ? 3.198 8.592 9.331 1.00 94.19 90 ASP A O 1
ATOM 721 N N . LEU A 1 91 ? 4.236 8.508 11.306 1.00 94.31 91 LEU A N 1
ATOM 722 C CA . LEU A 1 91 ? 4.485 7.064 11.257 1.00 94.31 91 LEU A CA 1
ATOM 723 C C . LEU A 1 91 ? 3.205 6.216 11.338 1.00 94.31 91 LEU A C 1
ATOM 725 O O . LEU A 1 91 ? 3.259 5.023 11.048 1.00 94.31 91 LEU A O 1
ATOM 729 N N . ASP A 1 92 ? 2.063 6.823 11.672 1.00 93.31 92 ASP A N 1
ATOM 730 C CA . ASP A 1 92 ? 0.773 6.149 11.775 1.00 93.31 92 ASP A CA 1
ATOM 731 C C . ASP A 1 92 ? -0.177 6.446 10.601 1.00 93.31 92 ASP A C 1
ATOM 733 O O . ASP A 1 92 ? -1.354 6.066 10.615 1.00 93.31 92 ASP A O 1
ATOM 737 N N . CYS A 1 93 ? 0.315 7.109 9.552 1.00 94.44 93 CYS A N 1
ATOM 738 C CA . CYS A 1 93 ? -0.501 7.467 8.399 1.00 94.44 93 CYS A CA 1
ATOM 739 C C . CYS A 1 93 ? -0.471 6.413 7.281 1.00 94.44 93 CYS A C 1
ATOM 741 O O . CYS A 1 93 ? 0.459 5.616 7.157 1.00 94.44 93 CYS A O 1
ATOM 743 N N . ILE A 1 94 ? -1.508 6.418 6.439 1.00 96.19 94 ILE A N 1
ATOM 744 C CA . ILE A 1 94 ? -1.541 5.641 5.196 1.00 96.19 94 ILE A CA 1
ATOM 745 C C . ILE A 1 94 ? -1.138 6.576 4.062 1.00 96.19 94 ILE A C 1
ATOM 747 O O . ILE A 1 94 ? -1.762 7.619 3.870 1.00 96.19 94 ILE A O 1
ATOM 751 N N . THR A 1 95 ? -0.113 6.196 3.308 1.00 95.31 95 THR A N 1
ATOM 752 C CA . THR A 1 95 ? 0.521 7.073 2.312 1.00 95.31 95 THR A CA 1
ATOM 753 C C . THR A 1 95 ? 0.080 6.775 0.883 1.00 95.31 95 THR A C 1
ATOM 755 O O . THR A 1 95 ? 0.186 7.628 0.001 1.00 95.31 95 THR A O 1
ATOM 758 N N . GLY A 1 96 ? -0.460 5.582 0.654 1.00 96.38 96 GLY A N 1
ATOM 759 C CA . GLY A 1 96 ? -0.945 5.144 -0.642 1.00 96.38 96 GLY A CA 1
ATOM 760 C C . GLY A 1 96 ? -1.306 3.668 -0.641 1.00 96.38 96 GLY A C 1
ATOM 761 O O . GLY A 1 96 ? -1.325 3.006 0.403 1.00 96.38 96 GLY A O 1
ATOM 762 N N . TYR A 1 97 ? -1.586 3.161 -1.834 1.00 97.81 97 TYR A N 1
ATOM 763 C CA . TYR A 1 97 ? -1.963 1.775 -2.039 1.00 97.81 97 TYR A CA 1
ATOM 764 C C . TYR A 1 97 ? -1.491 1.220 -3.381 1.00 97.81 97 TYR A C 1
ATOM 766 O O . TYR A 1 97 ? -1.309 1.960 -4.350 1.00 97.81 97 TYR A O 1
ATOM 774 N N . ASN A 1 98 ? -1.403 -0.106 -3.436 1.00 98.25 98 ASN A N 1
ATOM 775 C CA . ASN A 1 98 ? -1.315 -0.890 -4.662 1.00 98.25 98 ASN A CA 1
ATOM 776 C C . ASN A 1 98 ? -2.351 -2.015 -4.598 1.00 98.25 98 ASN A C 1
ATOM 778 O O . ASN A 1 98 ? -2.457 -2.706 -3.588 1.00 98.25 98 ASN A O 1
ATOM 782 N N . VAL A 1 99 ? -3.104 -2.222 -5.672 1.00 98.12 99 VAL A N 1
ATOM 783 C CA . VAL A 1 99 ? -3.898 -3.433 -5.884 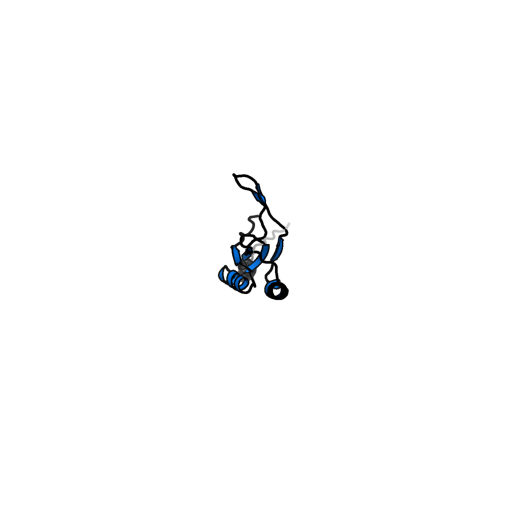1.00 98.12 99 VAL A CA 1
ATOM 784 C C . VAL A 1 99 ? -3.103 -4.342 -6.805 1.00 98.12 99 VAL A C 1
ATOM 786 O O . VAL A 1 99 ? -2.789 -3.947 -7.926 1.00 98.12 99 VAL A O 1
ATOM 789 N N . ILE A 1 100 ? -2.783 -5.547 -6.344 1.00 97.62 100 ILE A N 1
ATOM 790 C CA . ILE A 1 100 ? -2.025 -6.541 -7.107 1.00 97.62 100 ILE A CA 1
ATOM 791 C C . ILE A 1 100 ? -2.835 -7.813 -7.335 1.00 97.62 100 ILE A C 1
ATOM 793 O O . ILE A 1 100 ? -3.745 -8.120 -6.566 1.00 97.62 100 ILE A O 1
ATOM 797 N N . GLU A 1 101 ? -2.472 -8.571 -8.360 1.00 96.94 101 GLU A N 1
ATOM 798 C CA . GLU A 1 101 ? -2.923 -9.943 -8.576 1.00 96.94 101 GLU A CA 1
ATOM 799 C C . GLU A 1 101 ? -1.888 -10.944 -8.043 1.00 96.94 101 GLU A C 1
ATOM 801 O O . GLU A 1 101 ? -0.697 -10.855 -8.348 1.00 96.94 101 GLU A O 1
ATOM 806 N N . ALA A 1 102 ? -2.348 -11.904 -7.238 1.00 96.31 102 ALA A N 1
ATOM 807 C CA . ALA A 1 102 ? -1.540 -13.001 -6.702 1.00 96.31 102 ALA A CA 1
ATOM 808 C C . ALA A 1 102 ? -2.385 -14.280 -6.560 1.00 96.31 102 ALA A C 1
ATOM 810 O O . ALA A 1 102 ? -3.606 -14.204 -6.436 1.00 96.31 102 ALA A O 1
ATOM 811 N N . GLU A 1 103 ? -1.741 -15.448 -6.570 1.00 94.81 103 GLU A N 1
ATOM 812 C CA . GLU A 1 103 ? -2.419 -16.753 -6.440 1.00 94.81 103 GLU A CA 1
ATOM 813 C C . GLU A 1 103 ? -3.088 -16.910 -5.061 1.00 94.81 103 GLU A C 1
ATOM 815 O O . GLU A 1 103 ? -4.218 -17.381 -4.929 1.00 94.81 103 GLU A O 1
ATOM 820 N N . ASP A 1 104 ? -2.396 -16.462 -4.015 1.00 95.25 104 ASP A N 1
ATOM 821 C CA . ASP A 1 104 ? -2.827 -16.553 -2.628 1.00 95.25 104 ASP A CA 1
ATOM 822 C C . ASP A 1 104 ? -2.151 -15.480 -1.751 1.00 95.25 104 ASP A C 1
ATOM 824 O O . ASP A 1 104 ? -1.426 -14.600 -2.231 1.00 95.25 104 ASP A O 1
ATOM 828 N N . PHE A 1 105 ? -2.420 -15.537 -0.443 1.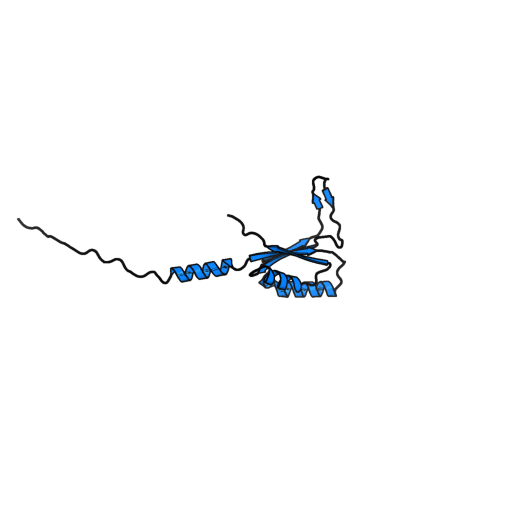00 96.25 105 PHE A N 1
ATOM 829 C CA . PHE A 1 105 ? -1.860 -14.604 0.533 1.00 96.25 105 PHE A CA 1
ATOM 830 C C . PHE A 1 105 ? -0.336 -14.712 0.640 1.00 96.25 105 PHE A C 1
ATOM 832 O O . PHE A 1 105 ? 0.313 -13.681 0.783 1.00 96.25 105 PHE A O 1
ATOM 839 N N . ASP A 1 106 ? 0.231 -15.916 0.530 1.00 97.62 106 ASP A N 1
ATOM 840 C CA . ASP A 1 106 ? 1.676 -16.135 0.648 1.00 97.62 106 ASP A CA 1
ATOM 841 C C . ASP A 1 106 ? 2.407 -15.514 -0.555 1.00 97.62 106 ASP A C 1
ATOM 843 O O . ASP A 1 106 ? 3.447 -14.862 -0.412 1.00 97.62 106 ASP A O 1
ATOM 847 N N . ALA A 1 107 ? 1.838 -15.650 -1.756 1.00 97.31 107 ALA A N 1
ATOM 848 C CA . ALA A 1 107 ? 2.329 -14.988 -2.957 1.00 97.31 107 ALA A CA 1
ATOM 849 C C . ALA A 1 107 ? 2.230 -13.457 -2.844 1.00 97.31 107 ALA A C 1
ATOM 851 O O . ALA A 1 107 ? 3.187 -12.752 -3.184 1.00 97.31 107 ALA A O 1
ATOM 852 N N . ALA A 1 108 ? 1.109 -12.936 -2.334 1.00 97.81 108 ALA A N 1
ATOM 853 C CA . ALA A 1 108 ? 0.927 -11.504 -2.106 1.00 97.81 108 ALA A CA 1
ATOM 854 C C . ALA A 1 108 ? 1.909 -10.954 -1.057 1.00 97.81 108 ALA A C 1
ATOM 856 O O . ALA A 1 108 ? 2.513 -9.902 -1.271 1.00 97.81 108 ALA A O 1
ATOM 857 N N . GLU A 1 109 ? 2.125 -11.680 0.043 1.00 97.94 109 GLU A N 1
ATOM 858 C CA . GLU A 1 109 ? 3.101 -11.340 1.082 1.00 97.94 109 GLU A CA 1
ATOM 859 C C . GLU A 1 109 ? 4.518 -11.311 0.526 1.00 97.94 109 GLU A C 1
ATOM 861 O O . GLU A 1 109 ? 5.262 -10.360 0.766 1.00 97.94 109 GLU A O 1
ATOM 866 N N . LYS A 1 110 ? 4.882 -12.300 -0.291 1.00 97.94 110 LYS A N 1
ATOM 867 C CA . LYS A 1 110 ? 6.193 -12.330 -0.934 1.00 97.94 110 LYS A CA 1
ATOM 868 C C . LYS A 1 110 ? 6.424 -11.095 -1.805 1.00 97.94 110 LYS A C 1
ATOM 870 O O . LYS A 1 110 ? 7.511 -10.528 -1.743 1.00 97.94 110 LYS A O 1
ATOM 875 N N . ILE A 1 111 ? 5.422 -10.648 -2.563 1.00 97.31 111 ILE A N 1
ATOM 876 C CA . ILE A 1 111 ? 5.503 -9.410 -3.360 1.00 97.31 111 ILE A CA 1
ATOM 877 C C . ILE A 1 111 ? 5.607 -8.177 -2.451 1.00 97.31 111 ILE A C 1
ATOM 879 O O . ILE A 1 111 ? 6.423 -7.293 -2.700 1.00 97.31 11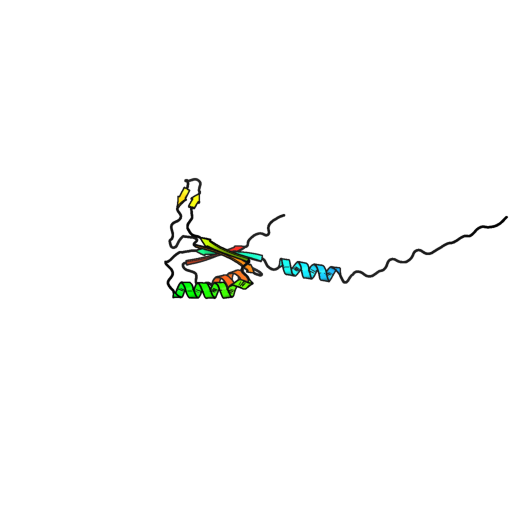1 ILE A O 1
ATOM 883 N N . ALA A 1 112 ? 4.814 -8.117 -1.379 1.00 97.19 112 ALA A N 1
ATOM 884 C CA . ALA A 1 112 ? 4.845 -7.015 -0.420 1.00 97.19 112 ALA A CA 1
ATOM 885 C C . ALA A 1 112 ? 6.205 -6.892 0.286 1.00 97.19 112 ALA A C 1
ATOM 887 O O . ALA A 1 112 ? 6.708 -5.790 0.480 1.00 97.19 112 ALA A O 1
ATOM 888 N N . SER A 1 113 ? 6.820 -8.024 0.640 1.00 96.88 113 SER A N 1
ATOM 889 C CA . SER A 1 113 ? 8.074 -8.086 1.402 1.00 96.88 113 SER A CA 1
ATOM 890 C C . SER A 1 113 ? 9.290 -7.520 0.665 1.00 96.88 113 SER A C 1
ATOM 892 O O . SER A 1 113 ? 10.296 -7.212 1.300 1.00 96.88 113 SER A O 1
ATOM 894 N N . THR A 1 114 ? 9.213 -7.364 -0.661 1.00 95.75 114 THR A N 1
ATOM 895 C CA . THR A 1 114 ? 10.280 -6.744 -1.460 1.00 95.75 114 THR A CA 1
ATOM 896 C C . THR A 1 114 ? 10.158 -5.223 -1.539 1.00 95.75 114 THR A C 1
ATOM 898 O O . THR A 1 114 ? 11.054 -4.575 -2.081 1.00 95.75 114 THR A O 1
ATOM 901 N N . ASN A 1 115 ? 9.067 -4.642 -1.028 1.00 95.38 115 ASN A N 1
ATOM 902 C CA . ASN A 1 115 ? 8.856 -3.202 -1.030 1.00 95.38 115 ASN A CA 1
ATOM 903 C C . ASN A 1 115 ? 9.744 -2.506 0.018 1.00 95.38 115 ASN A C 1
ATOM 905 O O . ASN A 1 115 ? 9.821 -2.972 1.158 1.00 95.38 115 ASN A O 1
ATOM 909 N N . PRO A 1 116 ? 10.361 -1.359 -0.315 1.00 93.56 116 PRO A N 1
ATOM 910 C CA . PRO A 1 116 ? 11.106 -0.537 0.637 1.00 93.56 116 PRO A CA 1
ATOM 911 C C . PRO A 1 116 ? 10.167 0.309 1.525 1.00 93.56 116 PRO A C 1
ATOM 913 O O . PRO A 1 116 ? 10.201 1.543 1.501 1.00 93.56 116 PRO A O 1
ATOM 916 N N . PHE A 1 117 ? 9.303 -0.350 2.302 1.00 91.06 117 PHE A N 1
ATOM 917 C CA . PHE A 1 117 ? 8.314 0.318 3.149 1.00 91.06 117 PHE A CA 1
ATOM 918 C C . PHE A 1 117 ? 8.962 1.040 4.337 1.00 91.06 117 PHE A C 1
ATOM 920 O O . PHE A 1 117 ? 10.018 0.646 4.826 1.00 91.06 117 PHE A O 1
ATOM 927 N N . ILE A 1 118 ? 8.294 2.087 4.832 1.00 92.12 118 ILE A N 1
ATOM 928 C CA . ILE A 1 118 ? 8.783 2.887 5.965 1.00 92.12 118 ILE A CA 1
ATOM 929 C C . ILE A 1 118 ? 8.493 2.192 7.297 1.00 92.12 118 ILE A C 1
ATOM 931 O O . ILE A 1 118 ? 9.417 1.865 8.035 1.00 92.12 118 ILE A O 1
ATOM 935 N N . SER A 1 119 ? 7.218 1.943 7.614 1.00 94.12 119 SER A N 1
ATOM 936 C CA . SER A 1 119 ? 6.845 1.252 8.856 1.00 94.12 119 SER A CA 1
ATOM 937 C C . SER A 1 119 ? 6.312 -0.148 8.591 1.00 94.12 119 SER A C 1
ATOM 939 O O . SER A 1 119 ? 6.779 -1.107 9.199 1.00 94.12 119 SER A O 1
ATOM 941 N N . SER A 1 120 ? 5.335 -0.289 7.692 1.00 96.50 120 SER A N 1
ATOM 942 C CA . SER A 1 120 ? 4.829 -1.605 7.281 1.00 96.50 120 SER A CA 1
ATOM 943 C C . SER A 1 120 ? 4.001 -1.526 5.999 1.00 96.50 120 SER A C 1
ATOM 945 O O . SER A 1 120 ? 3.561 -0.449 5.595 1.00 96.50 120 SER A O 1
ATOM 947 N N . ILE A 1 121 ? 3.724 -2.689 5.410 1.00 97.25 121 ILE A N 1
ATOM 948 C CA . ILE A 1 121 ? 2.627 -2.875 4.458 1.00 97.25 121 ILE A CA 1
ATOM 949 C C . ILE A 1 121 ? 1.542 -3.711 5.117 1.00 97.25 121 ILE A C 1
ATOM 951 O O . ILE A 1 121 ? 1.821 -4.736 5.738 1.00 97.25 121 ILE A O 1
ATOM 955 N N . ARG A 1 122 ? 0.287 -3.292 4.954 1.00 98.12 122 ARG A N 1
ATOM 956 C CA . ARG A 1 122 ? -0.880 -4.085 5.356 1.00 98.12 122 ARG A CA 1
ATOM 957 C C . ARG A 1 122 ? -1.508 -4.712 4.119 1.00 98.12 122 ARG A C 1
ATOM 959 O O . ARG A 1 122 ? -1.808 -3.996 3.168 1.00 98.12 122 ARG A O 1
ATOM 966 N N . ILE A 1 123 ? -1.719 -6.025 4.147 1.00 98.25 123 ILE A N 1
ATOM 967 C CA . ILE A 1 123 ? -2.218 -6.804 3.009 1.00 98.25 123 ILE A CA 1
ATOM 968 C C . ILE A 1 123 ? -3.660 -7.236 3.282 1.00 98.25 123 ILE A C 1
ATOM 970 O O . ILE A 1 123 ? -3.946 -7.799 4.338 1.00 98.25 123 ILE A O 1
ATOM 974 N N . TYR A 1 124 ? -4.561 -7.003 2.329 1.00 98.12 124 TYR A N 1
ATOM 975 C CA . TYR A 1 124 ? -5.959 -7.434 2.403 1.00 98.12 124 TYR A CA 1
ATOM 976 C C . TYR A 1 124 ? -6.378 -8.128 1.111 1.00 98.12 124 TYR A C 1
ATOM 978 O O . TYR A 1 124 ? -6.206 -7.568 0.034 1.00 98.12 124 TYR A O 1
ATOM 986 N N . GLU A 1 125 ? -6.988 -9.310 1.203 1.00 97.00 125 GLU A N 1
ATOM 987 C CA . GLU A 1 125 ? -7.656 -9.937 0.056 1.00 97.00 125 GLU A CA 1
ATOM 988 C C . GLU A 1 125 ? -8.943 -9.169 -0.272 1.00 97.00 125 GLU A C 1
ATOM 990 O O . GLU A 1 125 ? -9.810 -8.974 0.587 1.00 97.00 125 GLU A O 1
ATOM 995 N N . LEU A 1 126 ? -9.074 -8.727 -1.520 1.00 95.62 126 LEU A N 1
ATOM 996 C CA . LEU A 1 126 ? -10.277 -8.078 -2.017 1.00 95.62 126 LEU A CA 1
ATOM 997 C C . LEU A 1 126 ? -11.285 -9.140 -2.449 1.00 95.62 126 LEU A C 1
ATOM 999 O O . LEU A 1 126 ? -10.973 -10.061 -3.203 1.00 95.62 126 LEU A O 1
ATOM 1003 N N . ARG A 1 127 ? -12.531 -8.991 -1.996 1.00 90.00 127 ARG A N 1
ATOM 1004 C CA . ARG A 1 127 ? -13.626 -9.847 -2.460 1.00 90.00 127 ARG A CA 1
ATOM 1005 C C . ARG A 1 127 ? -13.905 -9.547 -3.929 1.00 90.00 127 ARG A C 1
ATOM 1007 O O . ARG A 1 127 ? -13.964 -8.380 -4.314 1.00 90.00 127 ARG A O 1
ATOM 1014 N N . ALA A 1 128 ? -14.141 -10.590 -4.721 1.00 79.62 128 ALA A N 1
ATOM 1015 C CA . ALA A 1 128 ? -14.727 -10.419 -6.043 1.00 79.62 128 ALA A CA 1
ATOM 1016 C C . ALA A 1 128 ? -16.053 -9.651 -5.911 1.00 79.62 128 ALA A C 1
ATOM 1018 O O . ALA A 1 128 ? -16.838 -9.918 -4.993 1.00 79.62 128 ALA A O 1
ATOM 1019 N N . ALA A 1 129 ? -16.279 -8.682 -6.801 1.00 71.25 129 ALA A N 1
ATOM 1020 C CA . ALA A 1 129 ? -17.563 -8.003 -6.881 1.00 71.25 129 ALA A CA 1
ATOM 1021 C C . ALA A 1 129 ? -18.658 -9.058 -7.107 1.00 71.25 129 ALA A C 1
ATOM 1023 O O . ALA A 1 129 ? -18.507 -9.948 -7.943 1.00 71.25 129 ALA A O 1
ATOM 1024 N N . GLN A 1 130 ? -19.716 -9.001 -6.300 1.00 56.53 130 GLN A N 1
ATOM 1025 C CA . GLN A 1 130 ? -20.919 -9.783 -6.551 1.00 56.53 130 GLN A CA 1
ATOM 1026 C C . GLN A 1 130 ? -21.766 -8.962 -7.520 1.00 56.53 130 GLN A C 1
ATOM 1028 O O . GLN A 1 130 ? -22.281 -7.917 -7.125 1.00 56.53 130 GLN A O 1
ATOM 1033 N N . ASP A 1 131 ? -21.823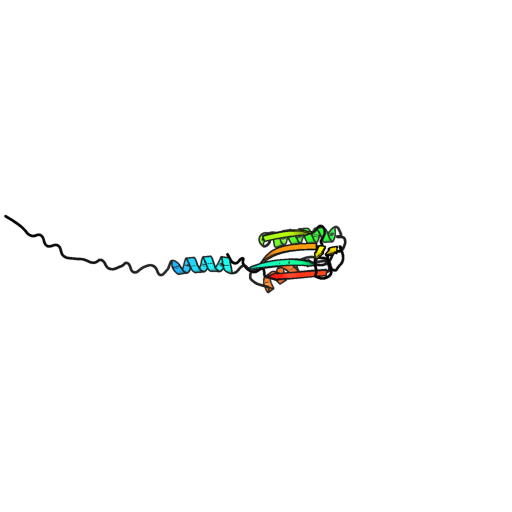 -9.405 -8.774 1.00 45.75 131 ASP A N 1
ATOM 1034 C CA . ASP A 1 131 ? -22.753 -8.882 -9.781 1.00 45.75 131 ASP A CA 1
ATOM 1035 C C . ASP A 1 131 ? -24.204 -9.295 -9.475 1.00 45.75 131 ASP A C 1
ATOM 1037 O O . ASP A 1 131 ? -24.415 -10.442 -9.004 1.00 45.75 131 ASP A O 1
#